Protein AF-A0A536K6L5-F1 (afdb_monomer)

Radius of gyration: 14.49 Å; Cα contacts (8 Å, |Δi|>4): 91; chains: 1; bounding box: 28×49×32 Å

pLDDT: mean 87.95, std 17.23, range [38.03, 98.75]

Secondary structure (DSSP, 8-state):
------S--SSS-TT-HHHHHHHHHHHHHHHTT-TTTHHHHHHHHHHHHHHHHHHHHHHHHHHHHHHHHHHHHHHHTT-HHHHHHHHHHHHHH--

Structure (mmCIF, N/CA/C/O backbone):
data_AF-A0A536K6L5-F1
#
_entry.id   AF-A0A536K6L5-F1
#
loop_
_atom_site.group_PDB
_atom_site.id
_atom_site.type_symbol
_atom_site.label_atom_id
_atom_site.label_alt_id
_atom_site.label_comp_id
_atom_site.label_asym_id
_atom_site.label_entity_id
_atom_site.label_seq_id
_atom_site.pdbx_PDB_ins_code
_atom_site.Cartn_x
_atom_site.Cartn_y
_atom_site.Cartn_z
_atom_site.occupancy
_atom_site.B_iso_or_equiv
_atom_site.auth_seq_id
_atom_site.auth_comp_id
_atom_site.auth_asym_id
_atom_site.auth_atom_id
_atom_site.pdbx_PDB_model_num
ATOM 1 N N . MET A 1 1 ? -12.520 40.525 12.265 1.00 38.03 1 MET A N 1
ATOM 2 C CA . MET A 1 1 ? -12.732 39.382 11.351 1.00 38.03 1 MET A CA 1
ATOM 3 C C . MET A 1 1 ? -11.681 38.338 11.696 1.00 38.03 1 MET A C 1
ATOM 5 O O . MET A 1 1 ? -10.549 38.456 11.251 1.00 38.03 1 MET A O 1
ATOM 9 N N . GLY A 1 2 ? -12.002 37.425 12.614 1.00 39.62 2 GLY A N 1
ATOM 10 C CA . GLY A 1 2 ? -11.111 36.319 12.962 1.00 39.62 2 GLY A CA 1
ATOM 11 C C . GLY A 1 2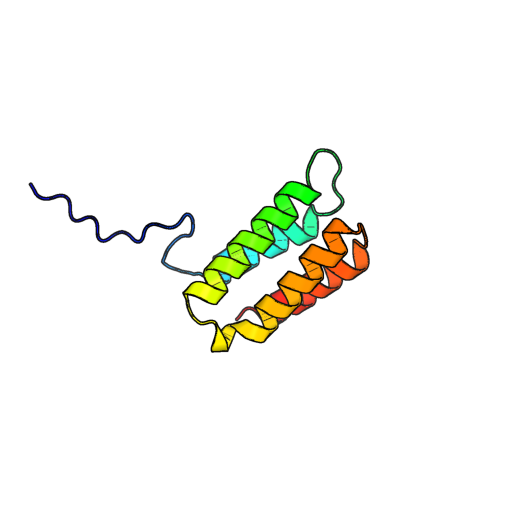 ? -11.322 35.211 11.944 1.00 39.62 2 GLY A C 1
ATOM 12 O O . GLY A 1 2 ? -12.437 34.715 11.822 1.00 39.62 2 GLY A O 1
ATOM 13 N N . VAL A 1 3 ? -10.293 34.890 11.167 1.00 53.09 3 VAL A N 1
ATOM 14 C CA . VAL A 1 3 ? -10.297 33.695 10.323 1.00 53.09 3 VAL A CA 1
ATOM 15 C C . VAL A 1 3 ? -10.244 32.484 11.244 1.00 53.09 3 VAL A C 1
ATOM 17 O O . VAL A 1 3 ? -9.248 32.258 11.929 1.00 53.09 3 VAL A O 1
ATOM 20 N N . ASP A 1 4 ? -11.349 31.751 11.284 1.00 41.50 4 ASP A N 1
ATOM 21 C CA . ASP A 1 4 ? -11.448 30.458 11.943 1.00 41.50 4 ASP A CA 1
ATOM 22 C C . ASP A 1 4 ? -10.615 29.441 11.145 1.00 41.50 4 ASP A C 1
ATOM 24 O O . ASP A 1 4 ? -11.001 28.971 10.075 1.00 41.50 4 ASP A O 1
ATOM 28 N N . VAL A 1 5 ? -9.407 29.174 11.639 1.00 53.56 5 VAL A N 1
ATOM 29 C CA . VAL A 1 5 ? -8.485 28.151 11.132 1.00 53.56 5 VAL A CA 1
ATOM 30 C C . VAL A 1 5 ? -8.717 26.837 11.879 1.00 53.56 5 VAL A C 1
ATOM 32 O O . VAL A 1 5 ? -7.831 26.327 12.556 1.00 53.56 5 VAL A O 1
ATOM 35 N N . THR A 1 6 ? -9.919 26.276 11.763 1.00 47.19 6 THR A N 1
ATOM 36 C CA . THR A 1 6 ? -10.236 24.909 12.229 1.00 47.19 6 THR A CA 1
ATOM 37 C C . THR A 1 6 ? -10.177 23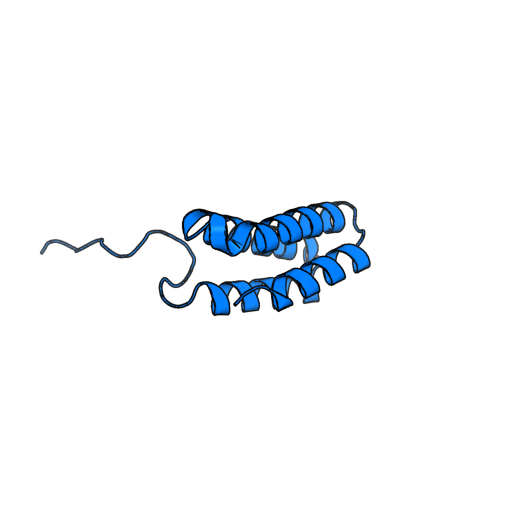.859 11.113 1.00 47.19 6 THR A C 1
ATOM 39 O O . THR A 1 6 ? -10.408 22.674 11.350 1.00 47.19 6 THR A O 1
ATOM 42 N N . GLY A 1 7 ? -9.783 24.249 9.896 1.00 44.41 7 GLY A N 1
ATOM 43 C CA . GLY A 1 7 ? -9.479 23.312 8.816 1.00 44.41 7 GLY A CA 1
ATOM 44 C C . GLY A 1 7 ? -8.195 22.534 9.108 1.00 44.41 7 GLY A C 1
ATOM 45 O O . GLY A 1 7 ? -7.105 23.103 9.080 1.00 44.41 7 GLY A O 1
ATOM 46 N N . VAL A 1 8 ? -8.335 21.239 9.396 1.00 51.16 8 VAL A N 1
ATOM 47 C CA . VAL A 1 8 ? -7.246 20.278 9.633 1.00 51.16 8 VAL A CA 1
ATOM 48 C C . VAL A 1 8 ? -6.104 20.492 8.630 1.00 51.16 8 VAL A C 1
ATOM 50 O O . VAL A 1 8 ? -6.291 20.358 7.422 1.00 51.16 8 VAL A O 1
ATOM 53 N N . LYS A 1 9 ? -4.905 20.817 9.131 1.00 40.06 9 LYS A N 1
ATOM 54 C CA . LYS A 1 9 ? -3.673 20.819 8.334 1.00 40.06 9 LYS A CA 1
ATOM 55 C C . LYS A 1 9 ? -3.320 19.376 7.966 1.00 40.06 9 LYS A C 1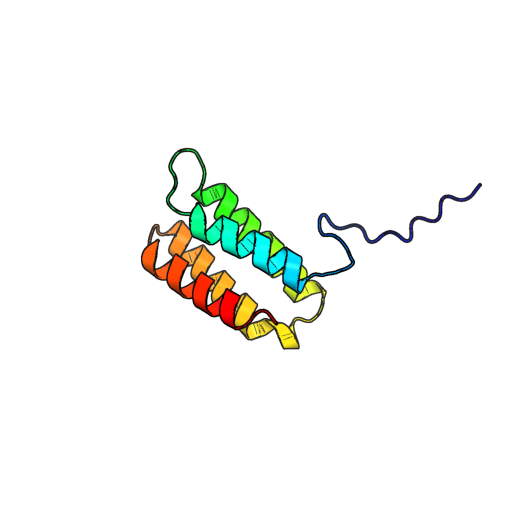
ATOM 57 O O . LYS A 1 9 ? -2.851 18.628 8.813 1.00 40.06 9 LYS A O 1
ATOM 62 N N . GLY A 1 10 ? -3.515 19.016 6.704 1.00 53.03 10 GLY A N 1
ATOM 63 C CA . GLY A 1 10 ? -3.014 17.786 6.089 1.00 53.03 10 GLY A CA 1
ATOM 64 C C . GLY A 1 10 ? -3.399 17.747 4.603 1.00 53.03 10 GLY A C 1
ATOM 65 O O . GLY A 1 10 ? -4.448 18.283 4.253 1.00 53.03 10 GLY A O 1
ATOM 66 N N . PRO A 1 11 ? -2.584 17.165 3.704 1.00 54.94 11 PRO A N 1
ATOM 67 C CA . PRO A 1 11 ? -2.838 17.163 2.256 1.00 54.94 11 PRO A CA 1
ATOM 68 C C . PRO A 1 11 ? -4.017 16.270 1.811 1.00 54.94 11 PRO A C 1
ATOM 70 O O . PRO A 1 11 ? -4.253 16.128 0.613 1.00 54.94 11 PRO A O 1
ATOM 73 N N . TYR A 1 12 ? -4.754 15.664 2.744 1.00 58.78 12 TYR A N 1
ATOM 74 C CA . TYR A 1 12 ? -5.820 14.693 2.483 1.00 58.78 12 TYR A CA 1
ATOM 75 C C . TYR A 1 12 ? -7.204 15.285 2.805 1.00 58.78 12 TYR A C 1
ATOM 77 O O . TYR A 1 12 ? -7.371 15.916 3.854 1.00 58.78 12 TYR A O 1
ATOM 85 N N . PRO A 1 13 ? -8.224 15.080 1.947 1.00 56.00 13 PRO A N 1
ATOM 86 C CA . PRO A 1 13 ? -9.568 15.584 2.199 1.00 56.00 13 PRO A CA 1
ATOM 87 C C . PRO A 1 13 ? -10.137 14.929 3.460 1.00 56.00 13 PRO A C 1
ATOM 89 O O . PRO A 1 13 ? -10.252 13.710 3.548 1.00 56.00 13 PRO A O 1
ATOM 92 N N . ALA A 1 14 ? -10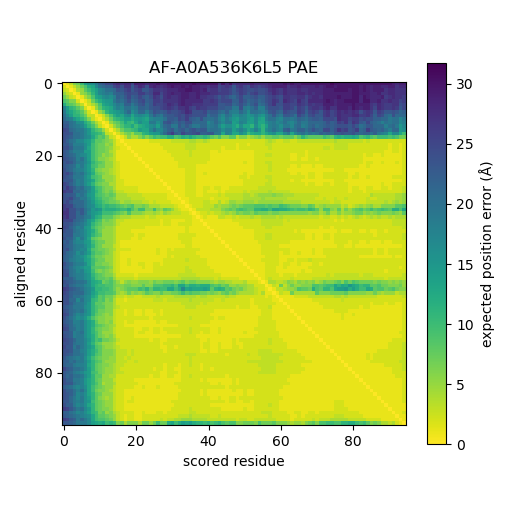.522 15.753 4.436 1.00 55.53 14 ALA A N 1
ATOM 93 C CA . ALA A 1 14 ? -10.943 15.352 5.782 1.00 55.53 14 ALA A CA 1
ATOM 94 C C . ALA A 1 14 ? -12.202 14.457 5.858 1.00 55.53 14 ALA A C 1
ATOM 96 O O . ALA A 1 14 ? -12.677 14.187 6.957 1.00 55.53 14 ALA A O 1
ATOM 97 N N . GLN A 1 15 ? -12.758 14.032 4.721 1.00 61.03 15 GLN A N 1
ATOM 98 C CA . GLN A 1 15 ? -14.132 13.541 4.612 1.00 61.03 15 GLN A CA 1
ATOM 99 C C . GLN A 1 15 ? -14.223 12.062 4.206 1.00 61.03 15 GLN A C 1
ATOM 101 O O . GLN A 1 15 ? -15.240 11.445 4.497 1.00 61.03 15 GLN A O 1
ATOM 106 N N . ASP A 1 16 ? -13.175 11.470 3.612 1.00 85.44 16 ASP A N 1
ATOM 107 C CA . ASP A 1 16 ? -13.164 10.030 3.302 1.00 85.44 16 ASP A CA 1
ATOM 108 C C . ASP A 1 16 ? -11.737 9.458 3.177 1.00 85.44 16 ASP A C 1
ATOM 110 O O . ASP A 1 16 ? -11.168 9.341 2.088 1.00 85.44 16 ASP A O 1
ATOM 114 N N . LEU A 1 17 ? -11.136 9.126 4.327 1.00 89.25 17 LEU A N 1
ATOM 115 C CA . LEU A 1 17 ? -9.794 8.531 4.425 1.00 89.25 17 LEU A CA 1
ATOM 116 C C . LEU A 1 17 ? -9.683 7.221 3.633 1.00 89.25 17 LEU A C 1
ATOM 118 O O . LEU A 1 17 ? -8.662 6.972 2.995 1.00 89.25 17 LEU A O 1
ATOM 122 N N . VAL A 1 18 ? -10.728 6.394 3.686 1.00 92.69 18 VAL A N 1
ATOM 123 C CA . VAL A 1 18 ? -10.753 5.061 3.076 1.00 92.69 18 VAL A CA 1
ATOM 124 C C . VAL A 1 18 ? -10.812 5.189 1.558 1.00 92.69 18 VAL A C 1
ATOM 126 O O . VAL A 1 18 ? -9.964 4.614 0.876 1.00 92.69 18 VAL A O 1
ATOM 129 N N . ALA A 1 19 ? -11.736 5.987 1.015 1.00 93.38 19 ALA A N 1
ATOM 130 C CA . ALA A 1 19 ? -11.842 6.174 -0.432 1.00 93.38 19 ALA A CA 1
ATOM 131 C C . ALA A 1 19 ? -10.607 6.871 -1.022 1.00 93.38 19 ALA A C 1
ATOM 133 O O . ALA A 1 19 ? -10.102 6.466 -2.076 1.00 93.38 19 ALA A O 1
ATOM 134 N N . TRP A 1 20 ? -10.081 7.890 -0.331 1.00 94.00 20 TRP A N 1
ATOM 135 C CA . TRP A 1 20 ? -8.843 8.552 -0.742 1.00 94.00 20 TRP A CA 1
ATOM 136 C C . TRP A 1 20 ? -7.661 7.578 -0.726 1.00 94.00 20 TRP A C 1
ATOM 138 O O . TRP A 1 20 ? -6.961 7.455 -1.732 1.00 94.00 20 TRP A O 1
ATOM 148 N N . GLY A 1 21 ? -7.471 6.847 0.377 1.00 95.62 21 GLY A N 1
ATOM 149 C CA . GLY A 1 21 ? -6.372 5.897 0.525 1.00 95.62 21 GLY A CA 1
ATOM 150 C C . GLY A 1 21 ? -6.429 4.805 -0.536 1.00 95.62 21 GLY A C 1
ATOM 151 O O . GLY A 1 21 ? -5.426 4.511 -1.182 1.00 95.62 21 GLY A O 1
ATOM 152 N N . ARG A 1 22 ? -7.628 4.280 -0.806 1.00 96.75 22 ARG A N 1
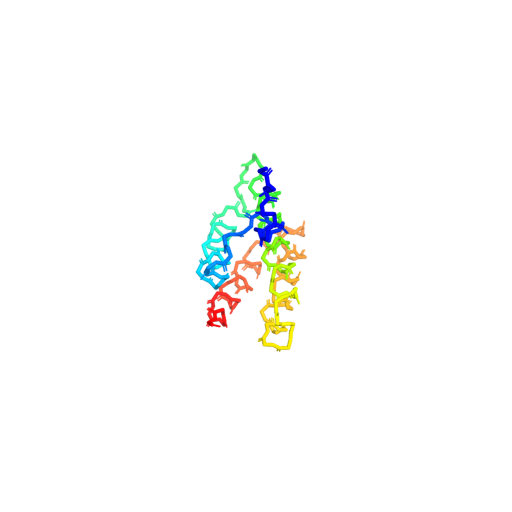ATOM 153 C CA . ARG A 1 22 ? -7.855 3.295 -1.864 1.00 96.75 22 ARG A CA 1
ATOM 154 C C . ARG A 1 22 ? -7.417 3.820 -3.231 1.00 96.75 22 ARG A C 1
ATOM 156 O O . ARG A 1 22 ? -6.644 3.157 -3.916 1.00 96.75 22 ARG A O 1
ATOM 163 N N . SER A 1 23 ? -7.834 5.036 -3.576 1.00 96.31 23 SER A N 1
ATOM 164 C CA . SER A 1 23 ? -7.481 5.670 -4.851 1.00 96.31 23 SER A CA 1
ATOM 165 C C . SER A 1 23 ? -5.964 5.845 -5.006 1.00 96.31 23 SER A C 1
ATOM 167 O O . SER A 1 23 ? -5.408 5.564 -6.066 1.00 96.31 23 SER A O 1
ATOM 169 N N . GLN A 1 24 ? -5.268 6.268 -3.943 1.00 97.25 24 GLN A N 1
ATOM 170 C CA . GLN A 1 24 ? -3.806 6.413 -3.964 1.00 97.25 24 GLN A CA 1
ATOM 171 C C . GLN A 1 24 ? -3.094 5.068 -4.146 1.00 97.25 24 GLN A C 1
ATOM 173 O O . GLN A 1 24 ? -2.154 4.966 -4.936 1.00 97.25 24 GLN A O 1
ATOM 178 N N . LEU A 1 25 ? -3.551 4.023 -3.453 1.00 98.06 25 LEU A N 1
ATOM 179 C CA . LEU A 1 25 ? -2.957 2.689 -3.538 1.00 98.06 25 LEU A CA 1
ATOM 180 C C . LEU A 1 25 ? -3.213 2.013 -4.893 1.00 98.06 25 LEU A C 1
ATOM 182 O O . LEU A 1 25 ? -2.325 1.333 -5.405 1.00 98.06 25 LEU A O 1
ATOM 186 N N . GLU A 1 26 ? -4.377 2.232 -5.510 1.00 98.12 26 GLU A N 1
ATOM 187 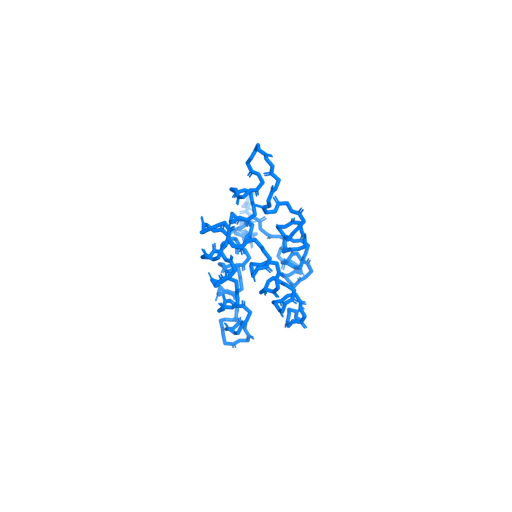C CA . GLU A 1 26 ? -4.674 1.759 -6.870 1.00 98.12 26 GLU A CA 1
ATOM 188 C C . GLU A 1 26 ? -3.739 2.407 -7.906 1.00 98.12 26 GLU A C 1
ATOM 190 O O . GLU A 1 26 ? -3.181 1.711 -8.762 1.00 98.12 26 GLU A O 1
ATOM 195 N N . ILE A 1 27 ? -3.483 3.715 -7.780 1.00 96.88 27 ILE A N 1
ATOM 196 C CA . ILE A 1 27 ? -2.502 4.420 -8.615 1.00 96.88 27 ILE A CA 1
ATOM 197 C C . ILE A 1 27 ? -1.102 3.853 -8.375 1.00 96.88 27 ILE A C 1
ATOM 199 O O . ILE A 1 27 ? -0.457 3.434 -9.337 1.00 96.88 27 ILE A O 1
ATOM 203 N N . ALA A 1 28 ? -0.652 3.773 -7.118 1.00 97.69 28 ALA A N 1
ATOM 204 C CA . ALA A 1 28 ? 0.670 3.255 -6.763 1.00 97.69 28 ALA A CA 1
ATOM 205 C C . ALA A 1 28 ? 0.903 1.847 -7.334 1.00 97.69 28 ALA A C 1
ATOM 207 O O . ALA A 1 28 ? 1.924 1.590 -7.972 1.00 97.69 28 ALA A O 1
ATOM 208 N N . ARG A 1 29 ? -0.089 0.960 -7.198 1.00 97.81 29 ARG A N 1
ATOM 209 C CA . ARG A 1 29 ? -0.082 -0.389 -7.774 1.00 97.81 29 ARG A CA 1
ATOM 210 C C . ARG A 1 29 ? 0.085 -0.382 -9.292 1.00 97.81 29 ARG A C 1
ATOM 212 O O . ARG A 1 29 ? 0.744 -1.271 -9.833 1.00 97.81 29 ARG A O 1
ATOM 219 N N . SER A 1 30 ? -0.541 0.569 -9.984 1.00 97.56 30 SER A N 1
ATOM 220 C CA . SER A 1 30 ? -0.503 0.655 -11.447 1.00 97.56 30 SER A CA 1
ATOM 221 C C . SER A 1 30 ? 0.822 1.191 -11.996 1.00 97.56 30 SER A C 1
ATOM 223 O O . SER A 1 30 ? 1.170 0.846 -13.121 1.00 97.56 30 SER A O 1
ATOM 225 N N . ILE A 1 31 ? 1.560 1.991 -11.213 1.00 96.81 31 ILE A N 1
ATOM 226 C CA . ILE A 1 31 ? 2.740 2.723 -11.699 1.00 96.81 31 ILE A CA 1
ATOM 227 C C . ILE A 1 31 ? 4.080 2.269 -11.112 1.00 96.81 31 ILE A C 1
ATOM 229 O O . ILE A 1 31 ? 5.102 2.831 -11.501 1.00 96.81 31 ILE A O 1
ATOM 233 N N . LEU A 1 32 ? 4.121 1.316 -10.171 1.00 95.06 32 LEU A N 1
ATOM 234 C CA . LEU A 1 32 ? 5.351 1.078 -9.400 1.00 95.06 32 LEU A CA 1
ATOM 235 C C . LEU A 1 32 ? 6.565 0.630 -10.235 1.00 95.06 32 LEU A C 1
ATOM 237 O O . LEU A 1 32 ? 7.699 0.855 -9.819 1.00 95.06 32 LEU A O 1
ATOM 241 N N . ASP A 1 33 ? 6.338 -0.002 -11.385 1.00 94.94 33 ASP A N 1
ATOM 242 C CA . ASP A 1 33 ? 7.369 -0.456 -12.324 1.00 94.94 33 ASP A CA 1
ATOM 243 C C . ASP A 1 33 ? 7.466 0.425 -13.579 1.00 94.94 33 ASP A C 1
ATOM 245 O O . ASP A 1 33 ? 8.252 0.134 -14.486 1.00 94.94 33 ASP A O 1
ATOM 249 N N . ASN A 1 34 ? 6.720 1.536 -13.624 1.00 94.62 34 ASN A N 1
ATOM 250 C CA . ASN A 1 34 ? 6.802 2.472 -14.733 1.00 94.62 34 ASN A CA 1
ATOM 251 C C . ASN A 1 34 ? 8.173 3.175 -14.736 1.00 94.62 34 ASN A C 1
ATOM 253 O O . ASN A 1 34 ? 8.615 3.700 -13.702 1.00 94.62 34 ASN A O 1
ATOM 257 N N . PRO A 1 35 ? 8.842 3.262 -15.901 1.00 87.12 35 PRO A N 1
ATOM 258 C CA . PRO A 1 35 ? 10.059 4.052 -16.039 1.00 87.12 35 PRO A CA 1
ATOM 259 C C . PRO A 1 35 ? 9.773 5.545 -15.802 1.00 87.12 35 PRO A C 1
ATOM 261 O O . PRO A 1 35 ? 8.636 6.003 -15.887 1.00 87.12 35 PRO A O 1
ATOM 264 N N . GLY A 1 36 ? 10.815 6.331 -15.517 1.00 84.44 36 GLY A N 1
ATOM 265 C CA . GLY A 1 36 ? 10.680 7.792 -15.400 1.00 84.44 36 GLY A CA 1
ATOM 266 C C . GLY A 1 36 ? 10.101 8.296 -14.072 1.00 84.44 36 GLY A C 1
ATOM 267 O O . GLY A 1 36 ? 9.596 9.411 -14.019 1.00 84.44 36 GLY A O 1
ATOM 268 N N . GLY A 1 37 ? 10.196 7.504 -12.998 1.00 90.12 37 GLY A N 1
ATOM 269 C CA . GLY A 1 37 ? 9.859 7.941 -11.635 1.00 90.12 37 GLY A CA 1
ATOM 270 C C . GLY A 1 37 ? 8.622 7.285 -11.024 1.00 90.12 37 GLY A C 1
ATOM 271 O O . GLY A 1 37 ? 8.291 7.608 -9.888 1.00 90.12 37 GLY A O 1
ATOM 272 N N . 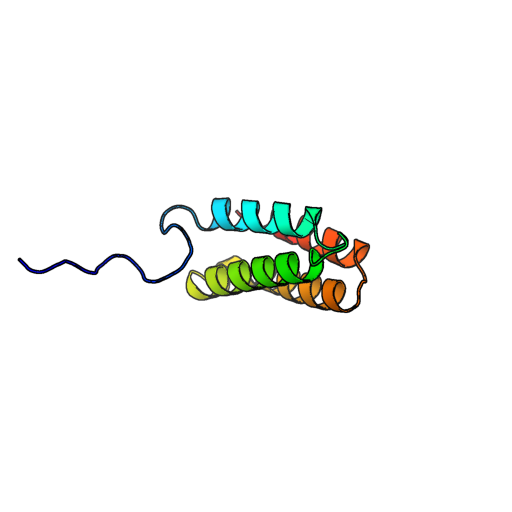GLY A 1 38 ? 7.977 6.339 -11.718 1.00 94.19 38 GLY A N 1
ATOM 273 C CA . GLY A 1 38 ? 6.803 5.619 -11.208 1.00 94.19 38 GLY A CA 1
ATOM 274 C C . GLY A 1 38 ? 7.012 5.022 -9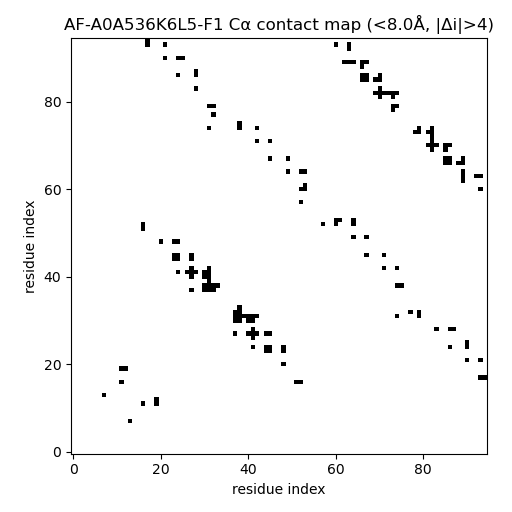.814 1.00 94.19 38 GLY A C 1
ATOM 275 O O . GLY A 1 38 ? 6.176 5.218 -8.936 1.00 94.19 38 GLY A O 1
ATOM 276 N N . LEU A 1 39 ? 8.181 4.419 -9.568 1.00 95.62 39 LEU A N 1
ATOM 277 C CA . LEU A 1 39 ? 8.552 3.903 -8.247 1.00 95.62 39 LEU A CA 1
ATOM 278 C C . LEU A 1 39 ? 8.564 4.989 -7.157 1.00 95.62 39 LEU A C 1
ATOM 280 O O . LEU A 1 39 ? 8.031 4.757 -6.079 1.00 95.62 39 LEU A O 1
ATOM 284 N N . LEU A 1 40 ? 9.138 6.167 -7.428 1.00 95.94 40 LEU A N 1
ATOM 285 C CA . LEU A 1 40 ? 9.200 7.262 -6.450 1.00 95.94 40 LEU A CA 1
ATOM 286 C C . LEU A 1 40 ? 7.797 7.771 -6.096 1.00 95.94 40 LEU A C 1
ATOM 288 O O . LEU A 1 40 ? 7.498 7.993 -4.927 1.00 95.94 40 LEU A O 1
ATOM 292 N N . PHE A 1 41 ? 6.932 7.934 -7.098 1.00 96.12 41 PHE A N 1
ATOM 293 C CA . PHE A 1 41 ? 5.552 8.354 -6.863 1.00 96.12 41 PHE A CA 1
ATOM 294 C C . PHE A 1 41 ? 4.749 7.283 -6.119 1.00 96.12 41 PHE A C 1
ATOM 296 O O . PHE A 1 41 ? 3.997 7.611 -5.204 1.00 96.12 41 PHE A O 1
ATOM 303 N N . ALA A 1 42 ? 4.936 6.006 -6.466 1.00 97.50 42 ALA A N 1
ATOM 304 C CA . ALA A 1 42 ? 4.278 4.898 -5.787 1.00 97.50 42 ALA A CA 1
ATOM 305 C C . ALA A 1 42 ? 4.674 4.821 -4.304 1.00 97.50 42 ALA A C 1
ATOM 307 O O . ALA A 1 42 ? 3.793 4.726 -3.453 1.00 97.50 42 ALA A O 1
ATOM 308 N N . THR A 1 43 ? 5.967 4.911 -3.970 1.00 96.44 43 THR A N 1
ATOM 309 C CA . THR A 1 43 ? 6.415 4.872 -2.567 1.00 96.44 43 THR A CA 1
ATOM 310 C C . THR A 1 43 ? 5.952 6.097 -1.782 1.00 96.44 43 THR A C 1
ATOM 312 O O . THR A 1 43 ? 5.495 5.950 -0.653 1.00 96.44 43 THR A O 1
ATOM 315 N N . GLN A 1 44 ? 5.958 7.293 -2.383 1.00 96.62 44 GLN A N 1
ATOM 316 C CA . GLN A 1 44 ? 5.400 8.495 -1.749 1.00 96.62 44 GLN A CA 1
ATOM 317 C C . GLN A 1 44 ? 3.905 8.352 -1.442 1.00 96.62 44 GLN A C 1
ATOM 319 O O . GLN A 1 44 ? 3.482 8.677 -0.333 1.00 96.62 44 GLN A O 1
ATOM 324 N N . ALA A 1 45 ? 3.114 7.842 -2.390 1.00 96.88 45 ALA A N 1
ATOM 325 C CA . ALA A 1 45 ? 1.688 7.599 -2.185 1.00 96.88 45 ALA A CA 1
ATOM 326 C C . ALA A 1 45 ? 1.447 6.569 -1.067 1.00 96.88 45 ALA A C 1
ATOM 328 O O . ALA A 1 45 ? 0.636 6.808 -0.174 1.00 96.88 45 ALA A O 1
ATOM 329 N N . ILE A 1 46 ? 2.200 5.462 -1.063 1.00 98.00 46 ILE A N 1
ATOM 330 C CA . ILE A 1 46 ? 2.145 4.448 0.002 1.00 98.00 46 ILE A CA 1
ATOM 331 C C . ILE A 1 46 ? 2.469 5.076 1.366 1.00 98.00 46 ILE A C 1
ATOM 333 O O . ILE A 1 46 ? 1.708 4.899 2.317 1.00 98.00 46 ILE A O 1
ATOM 337 N N . GLY A 1 47 ? 3.548 5.858 1.459 1.00 96.69 47 GLY A N 1
ATOM 338 C CA . GLY A 1 47 ? 3.956 6.546 2.685 1.00 96.69 47 GLY A CA 1
ATOM 339 C C . GLY A 1 47 ? 2.908 7.533 3.209 1.00 96.69 47 GLY A C 1
ATOM 340 O O . GLY A 1 47 ? 2.628 7.553 4.407 1.00 96.69 47 GLY A O 1
ATOM 341 N N . GLN A 1 48 ? 2.275 8.308 2.323 1.00 96.12 48 GLN A N 1
ATOM 342 C CA . GLN A 1 48 ? 1.198 9.234 2.692 1.00 96.12 48 GLN A CA 1
ATOM 343 C C . GLN A 1 48 ? -0.025 8.501 3.245 1.00 96.12 48 GLN A C 1
ATOM 345 O O . GLN A 1 48 ? -0.583 8.922 4.258 1.00 96.12 48 GLN A O 1
ATOM 350 N N . VAL A 1 49 ? -0.434 7.402 2.604 1.00 96.31 49 VAL A N 1
ATOM 351 C CA . VAL A 1 49 ? -1.565 6.596 3.079 1.00 96.31 49 VAL A CA 1
ATOM 352 C C . VAL A 1 49 ? -1.249 5.980 4.438 1.00 96.31 49 VAL A C 1
ATOM 354 O O . VAL A 1 49 ? -2.071 6.086 5.342 1.00 96.31 49 VAL A O 1
ATOM 357 N N . LYS A 1 50 ? -0.051 5.411 4.627 1.00 95.88 50 LYS A N 1
ATOM 358 C CA . LYS A 1 50 ? 0.386 4.864 5.923 1.00 95.88 50 LYS A CA 1
ATOM 359 C C . LYS A 1 50 ? 0.281 5.898 7.040 1.00 95.88 50 LYS A C 1
ATOM 361 O O . LYS A 1 50 ? -0.394 5.637 8.032 1.00 95.88 50 LYS A O 1
ATOM 366 N N . ALA A 1 51 ? 0.884 7.071 6.844 1.00 94.19 51 ALA A N 1
ATOM 367 C CA . ALA A 1 51 ? 0.862 8.143 7.835 1.00 94.19 51 ALA A CA 1
ATOM 368 C C . ALA A 1 51 ? -0.578 8.539 8.197 1.00 94.19 51 ALA A C 1
ATOM 370 O O . ALA A 1 51 ? -0.932 8.586 9.372 1.00 94.19 51 ALA A O 1
ATOM 371 N N . ALA A 1 52 ? -1.442 8.722 7.196 1.00 93.19 52 ALA A N 1
ATOM 372 C CA . ALA A 1 52 ? -2.831 9.103 7.423 1.00 93.19 52 ALA A CA 1
ATOM 373 C C . ALA A 1 52 ? -3.656 8.016 8.144 1.00 93.19 52 ALA A C 1
ATOM 375 O O . ALA A 1 52 ? -4.522 8.346 8.955 1.00 93.19 52 ALA A O 1
ATOM 376 N N . LEU A 1 53 ? -3.405 6.728 7.871 1.00 93.31 53 LEU A N 1
ATOM 377 C CA . LEU A 1 53 ? -4.058 5.615 8.572 1.00 93.31 53 LEU A CA 1
ATOM 378 C C . LEU A 1 53 ? -3.608 5.535 10.039 1.00 93.31 53 LEU A C 1
ATOM 380 O O . LEU A 1 53 ? -4.451 5.406 10.927 1.00 93.31 53 LEU A O 1
ATOM 384 N N . GLN A 1 54 ? -2.302 5.670 10.292 1.00 92.31 54 GLN A N 1
ATOM 385 C CA . GLN A 1 54 ? -1.725 5.655 11.640 1.00 92.31 54 GLN A CA 1
ATOM 386 C C . GLN A 1 54 ? -2.206 6.840 12.489 1.00 92.31 54 GLN A C 1
ATOM 388 O O . GLN A 1 54 ? -2.556 6.658 13.650 1.00 92.31 54 GLN A O 1
ATOM 393 N N . GLU A 1 55 ? -2.291 8.041 11.910 1.00 90.44 55 GLU A N 1
ATOM 394 C CA . GLU A 1 55 ? -2.772 9.247 12.602 1.00 90.44 55 GLU A CA 1
ATOM 395 C C . GLU A 1 55 ? -4.241 9.153 13.039 1.00 90.44 55 GLU A C 1
ATOM 397 O O . GLU A 1 55 ? -4.646 9.807 14.002 1.00 90.44 55 GLU A O 1
ATOM 402 N N . ARG A 1 56 ? -5.064 8.394 12.308 1.00 84.69 56 ARG A N 1
ATOM 403 C CA . ARG A 1 56 ? -6.520 8.373 12.501 1.00 84.69 56 ARG A CA 1
ATOM 404 C C . ARG A 1 56 ? -6.991 7.240 13.397 1.00 84.69 56 ARG A C 1
ATOM 406 O O . ARG A 1 56 ? -7.837 7.493 14.250 1.00 84.69 56 ARG A O 1
ATOM 413 N N . ASP A 1 57 ? -6.491 6.026 13.183 1.00 79.00 57 ASP A N 1
ATOM 414 C CA . ASP A 1 57 ? -6.850 4.847 13.978 1.00 79.00 57 ASP A CA 1
ATOM 415 C C . ASP A 1 57 ? -5.845 3.709 13.728 1.00 79.00 57 ASP A C 1
ATOM 417 O O . ASP A 1 57 ? -6.077 2.792 12.935 1.00 79.00 57 ASP A O 1
ATOM 421 N N . GLU A 1 58 ? -4.692 3.787 14.396 1.00 77.69 58 GLU A N 1
ATOM 422 C CA . GLU A 1 58 ? -3.616 2.801 14.260 1.00 77.69 58 GLU A CA 1
ATOM 423 C C . GLU A 1 58 ? -4.091 1.370 14.560 1.00 77.69 58 GLU A C 1
ATOM 425 O O . GLU A 1 58 ? -3.711 0.436 13.858 1.00 77.69 58 GLU A O 1
ATOM 430 N N . GLY A 1 59 ? -4.970 1.192 15.551 1.00 88.19 59 GLY A N 1
ATOM 431 C CA . GLY A 1 59 ? -5.480 -0.124 15.937 1.00 88.19 59 GLY A CA 1
ATOM 432 C C . GLY A 1 59 ? -6.338 -0.763 14.847 1.00 88.19 59 GLY A C 1
ATOM 433 O O . GLY A 1 59 ? -6.155 -1.938 14.525 1.00 88.19 59 GLY A O 1
ATOM 434 N N . ARG A 1 60 ? -7.242 0.013 14.236 1.00 92.19 60 ARG A N 1
ATOM 435 C CA . ARG A 1 60 ? -8.083 -0.460 13.127 1.00 92.19 60 ARG A CA 1
ATOM 436 C C . ARG A 1 60 ? -7.264 -0.819 11.890 1.00 92.19 60 ARG A C 1
ATOM 438 O O . ARG A 1 60 ? -7.583 -1.797 11.215 1.00 92.19 60 ARG A O 1
ATOM 445 N N . PHE A 1 61 ? -6.242 -0.026 11.571 1.00 95.62 61 PHE A N 1
ATOM 446 C CA . PHE A 1 61 ? -5.513 -0.140 10.306 1.00 95.62 61 PHE A CA 1
ATOM 447 C C . PHE A 1 61 ? -4.149 -0.829 10.413 1.00 95.62 61 PHE A C 1
ATOM 449 O O . PHE A 1 61 ? -3.454 -0.916 9.401 1.00 95.62 61 PHE A O 1
ATOM 456 N N . ALA A 1 62 ? -3.776 -1.363 11.579 1.00 95.62 62 ALA A N 1
ATOM 457 C CA . ALA A 1 62 ? -2.471 -1.982 11.822 1.00 95.62 62 ALA A CA 1
ATOM 458 C C . ALA A 1 62 ? -2.070 -3.000 10.741 1.00 95.62 62 ALA A C 1
ATOM 460 O O . ALA A 1 62 ? -0.972 -2.928 10.193 1.00 95.62 62 ALA A O 1
ATOM 461 N N . GLU A 1 63 ? -2.980 -3.906 10.368 1.00 96.81 63 GLU A N 1
ATOM 462 C CA . GLU A 1 63 ? -2.691 -4.915 9.342 1.00 96.81 63 GLU A CA 1
ATOM 463 C C . GLU A 1 63 ? -2.516 -4.294 7.944 1.00 96.81 63 GLU A C 1
ATOM 465 O O . GLU A 1 63 ? -1.680 -4.738 7.157 1.00 96.81 63 GLU A O 1
ATOM 470 N N . VAL A 1 64 ? -3.293 -3.255 7.616 1.00 97.69 64 VAL A N 1
ATOM 471 C CA . VAL A 1 64 ? -3.154 -2.533 6.342 1.00 97.69 64 VAL A CA 1
ATOM 472 C C . VAL A 1 64 ? -1.793 -1.844 6.299 1.00 97.69 64 VAL A C 1
ATOM 474 O O . VAL A 1 64 ? -1.063 -2.009 5.325 1.00 97.69 64 VAL A O 1
ATOM 477 N N . VAL A 1 65 ? -1.415 -1.141 7.367 1.00 97.69 65 VAL A N 1
ATOM 478 C CA . VAL A 1 65 ? -0.121 -0.454 7.487 1.00 97.69 65 VAL A CA 1
ATOM 479 C C . VAL A 1 65 ? 1.044 -1.440 7.363 1.00 97.69 65 VAL A C 1
ATOM 481 O O . VAL A 1 65 ? 1.947 -1.197 6.567 1.00 97.69 65 VAL A O 1
ATOM 484 N N . GLU A 1 66 ? 0.988 -2.593 8.036 1.00 97.94 66 GLU A N 1
ATOM 485 C CA . GLU A 1 66 ? 2.024 -3.634 7.946 1.00 97.94 66 GLU A CA 1
ATOM 486 C C . GLU A 1 66 ? 2.211 -4.146 6.506 1.00 97.94 66 GLU A C 1
ATOM 488 O O . GLU A 1 66 ? 3.333 -4.370 6.038 1.00 97.94 66 GLU A O 1
ATOM 493 N N . LYS A 1 67 ? 1.112 -4.330 5.766 1.00 98.50 67 LYS A N 1
ATOM 494 C CA . LYS A 1 67 ? 1.179 -4.731 4.353 1.00 98.50 67 LYS A CA 1
ATOM 495 C C . LYS A 1 67 ? 1.784 -3.640 3.482 1.00 98.50 67 LYS A C 1
ATOM 497 O O . LYS A 1 67 ? 2.575 -3.956 2.595 1.00 98.50 67 LYS A O 1
ATOM 502 N N . LEU A 1 68 ? 1.442 -2.381 3.745 1.00 98.38 68 LEU A N 1
ATOM 503 C CA . LEU A 1 68 ? 1.994 -1.232 3.035 1.00 98.38 68 LEU A CA 1
ATOM 504 C C . LEU A 1 68 ? 3.497 -1.055 3.299 1.00 98.38 68 LEU A C 1
ATOM 506 O O . LEU A 1 68 ? 4.236 -0.819 2.346 1.00 98.38 68 LEU A O 1
ATOM 510 N N . ASP A 1 69 ? 3.968 -1.263 4.533 1.00 98.19 69 ASP A N 1
ATOM 511 C CA . ASP A 1 69 ? 5.402 -1.299 4.868 1.00 98.19 69 ASP A CA 1
ATOM 512 C C . ASP A 1 69 ? 6.151 -2.342 4.033 1.00 98.19 69 ASP A C 1
ATOM 514 O O . ASP A 1 69 ? 7.180 -2.063 3.413 1.00 98.19 69 ASP A O 1
ATOM 518 N N . ARG A 1 70 ? 5.609 -3.563 3.968 1.00 98.50 70 ARG A N 1
ATOM 519 C CA . ARG A 1 70 ? 6.209 -4.642 3.175 1.00 98.50 70 ARG A CA 1
ATOM 520 C C . ARG A 1 70 ? 6.152 -4.346 1.678 1.00 98.50 70 ARG A C 1
ATOM 522 O O . ARG A 1 70 ? 7.097 -4.680 0.968 1.00 98.50 70 ARG A O 1
ATOM 529 N N . ALA A 1 71 ? 5.062 -3.758 1.186 1.00 98.44 71 ALA A N 1
ATOM 530 C CA . ALA A 1 71 ? 4.919 -3.406 -0.224 1.00 98.44 71 ALA A CA 1
ATOM 531 C C . ALA A 1 71 ? 5.966 -2.368 -0.645 1.00 98.44 71 ALA A C 1
ATOM 533 O O . ALA A 1 71 ? 6.589 -2.517 -1.695 1.00 98.44 71 ALA A O 1
ATOM 534 N N . GLU A 1 72 ? 6.193 -1.358 0.196 1.00 97.81 72 GLU A N 1
ATOM 535 C CA . GLU A 1 72 ? 7.207 -0.326 -0.005 1.00 97.81 72 GLU A CA 1
ATOM 536 C C . GLU A 1 72 ? 8.621 -0.927 -0.054 1.00 97.81 72 GLU A C 1
ATOM 538 O O . GLU A 1 72 ? 9.352 -0.702 -1.020 1.00 97.81 72 GLU A O 1
ATOM 543 N N . ASP A 1 73 ? 8.979 -1.770 0.919 1.00 98.38 73 ASP A N 1
ATOM 544 C CA . ASP A 1 73 ? 10.281 -2.448 0.976 1.00 98.38 73 ASP A CA 1
ATOM 545 C C . ASP A 1 73 ? 10.538 -3.332 -0.261 1.00 98.38 73 ASP A C 1
ATOM 547 O O . ASP A 1 73 ? 11.599 -3.264 -0.889 1.00 98.38 73 ASP A O 1
ATOM 551 N N . ARG A 1 74 ? 9.534 -4.114 -0.681 1.00 98.19 74 ARG A N 1
ATOM 552 C CA . ARG A 1 74 ? 9.602 -4.931 -1.906 1.00 98.19 74 ARG A CA 1
ATOM 553 C C . ARG A 1 74 ? 9.719 -4.064 -3.160 1.00 98.19 74 ARG A C 1
ATOM 555 O O . ARG A 1 74 ? 10.513 -4.381 -4.044 1.00 98.19 74 ARG A O 1
ATOM 562 N N . GLY A 1 75 ? 8.992 -2.948 -3.221 1.00 96.75 75 GLY A N 1
ATOM 563 C CA . GLY A 1 75 ? 9.069 -1.980 -4.315 1.00 96.75 75 GLY A CA 1
ATOM 564 C C . GLY A 1 75 ? 10.465 -1.371 -4.460 1.00 96.75 75 GLY A C 1
ATOM 565 O O . GLY A 1 75 ? 11.015 -1.350 -5.561 1.00 96.75 75 GLY A O 1
ATOM 566 N N . ILE A 1 76 ? 11.087 -0.956 -3.351 1.00 95.50 76 ILE A N 1
ATOM 567 C CA . ILE A 1 76 ? 12.456 -0.409 -3.327 1.00 95.50 76 ILE A CA 1
ATOM 568 C C . ILE A 1 76 ? 13.474 -1.446 -3.823 1.00 95.50 76 ILE A C 1
ATOM 570 O O . ILE A 1 76 ? 14.381 -1.109 -4.589 1.00 95.50 76 ILE A O 1
ATOM 574 N N . ARG A 1 77 ? 13.296 -2.723 -3.456 1.00 97.19 77 ARG A N 1
ATOM 575 C CA . ARG A 1 77 ? 14.118 -3.846 -3.946 1.00 97.19 77 ARG A CA 1
ATOM 576 C C . ARG A 1 77 ? 13.797 -4.285 -5.376 1.00 97.19 77 ARG A C 1
ATOM 578 O O . ARG A 1 77 ? 14.441 -5.198 -5.883 1.00 97.19 77 ARG A O 1
ATOM 585 N N . ARG A 1 78 ? 12.852 -3.615 -6.044 1.00 96.25 78 ARG A N 1
ATOM 586 C CA . ARG A 1 78 ? 12.373 -3.924 -7.402 1.00 96.25 78 ARG A CA 1
ATOM 587 C C . ARG A 1 78 ? 11.729 -5.304 -7.535 1.00 96.25 78 ARG A C 1
ATOM 589 O O . ARG A 1 78 ? 11.676 -5.878 -8.618 1.00 96.25 78 ARG A O 1
ATOM 596 N N . GLU A 1 79 ? 11.189 -5.823 -6.440 1.00 98.12 79 GLU A N 1
ATOM 597 C CA . GLU A 1 79 ? 10.411 -7.058 -6.405 1.00 98.12 79 GLU A CA 1
ATOM 598 C C . GLU A 1 79 ? 8.935 -6.741 -6.700 1.00 98.12 79 GLU A C 1
ATOM 600 O O . GLU A 1 79 ? 8.053 -6.876 -5.848 1.00 98.12 79 GLU A O 1
ATOM 605 N N . PHE A 1 80 ? 8.670 -6.235 -7.908 1.00 97.38 80 PHE A N 1
ATOM 606 C CA . PHE A 1 80 ? 7.414 -5.550 -8.225 1.00 97.38 80 PHE A CA 1
ATOM 607 C C . PHE A 1 80 ? 6.170 -6.440 -8.139 1.00 97.38 80 PHE A C 1
ATOM 609 O O . PHE A 1 80 ? 5.143 -5.987 -7.640 1.00 97.38 80 PHE A O 1
ATOM 616 N N . ASP A 1 81 ? 6.257 -7.709 -8.535 1.00 98.19 81 ASP A N 1
ATOM 617 C CA . ASP A 1 81 ? 5.129 -8.644 -8.420 1.00 98.19 81 ASP A CA 1
ATOM 618 C C . ASP A 1 81 ? 4.741 -8.892 -6.955 1.00 98.19 81 ASP A C 1
ATOM 620 O O . ASP A 1 81 ? 3.559 -8.900 -6.602 1.00 98.19 81 ASP A O 1
ATOM 624 N N . ALA A 1 82 ? 5.739 -9.028 -6.074 1.00 98.31 82 ALA A N 1
ATOM 625 C CA . ALA A 1 82 ? 5.514 -9.193 -4.641 1.00 98.31 82 ALA A CA 1
ATOM 626 C C . ALA A 1 82 ? 4.903 -7.926 -4.025 1.00 98.31 82 ALA A C 1
ATOM 628 O O . ALA A 1 82 ? 3.966 -8.014 -3.230 1.00 98.31 82 ALA A O 1
ATOM 629 N N . ALA A 1 83 ? 5.392 -6.751 -4.426 1.00 98.38 83 ALA A N 1
ATOM 630 C CA . ALA A 1 83 ? 4.842 -5.473 -3.994 1.00 98.38 83 ALA A CA 1
ATOM 631 C C . ALA A 1 83 ? 3.385 -5.280 -4.459 1.00 98.38 83 ALA A C 1
ATOM 633 O O . ALA A 1 83 ? 2.539 -4.922 -3.641 1.00 98.38 83 ALA A O 1
ATOM 634 N N . ARG A 1 84 ? 3.049 -5.589 -5.723 1.00 98.38 84 ARG A N 1
ATOM 635 C CA . ARG A 1 84 ? 1.661 -5.521 -6.229 1.00 98.38 84 ARG A CA 1
ATOM 636 C C . ARG A 1 84 ? 0.728 -6.438 -5.446 1.00 98.38 84 ARG A C 1
ATOM 638 O O . ARG A 1 84 ? -0.358 -6.005 -5.076 1.00 98.38 84 ARG A O 1
ATOM 645 N N . LYS A 1 85 ? 1.161 -7.665 -5.141 1.00 98.50 85 LYS A N 1
ATOM 646 C CA . LYS A 1 85 ? 0.366 -8.601 -4.336 1.00 98.50 85 LYS A CA 1
ATOM 647 C C . LYS A 1 85 ? 0.061 -8.041 -2.943 1.00 98.50 85 LYS A C 1
ATOM 649 O O . LYS A 1 85 ? -1.073 -8.125 -2.486 1.00 98.50 85 LYS A O 1
ATOM 654 N N . LEU A 1 86 ? 1.049 -7.440 -2.282 1.00 98.75 86 LEU A N 1
ATOM 655 C CA . LEU A 1 86 ? 0.854 -6.816 -0.970 1.00 98.75 86 LEU A CA 1
ATOM 656 C C . LEU A 1 86 ? -0.084 -5.601 -1.039 1.00 98.75 86 LEU A C 1
ATOM 658 O O . LEU A 1 86 ? -0.906 -5.424 -0.141 1.00 98.75 86 LEU A O 1
ATOM 662 N N . LEU A 1 87 ? -0.010 -4.805 -2.112 1.00 98.38 87 LEU A N 1
ATOM 663 C CA . LEU A 1 87 ? -0.952 -3.708 -2.361 1.00 98.38 87 LEU A CA 1
ATOM 664 C C . LEU A 1 87 ? -2.379 -4.221 -2.590 1.00 98.38 87 LEU A C 1
ATOM 666 O O . LEU A 1 87 ? -3.314 -3.648 -2.039 1.00 98.38 87 LEU A O 1
ATOM 670 N N . ASP A 1 88 ? -2.555 -5.315 -3.333 1.00 98.50 88 ASP A N 1
ATOM 671 C CA . ASP A 1 88 ? -3.860 -5.960 -3.530 1.00 98.50 88 ASP A CA 1
ATOM 672 C C . ASP A 1 88 ? -4.450 -6.465 -2.204 1.00 98.50 88 ASP A C 1
ATOM 674 O O . ASP A 1 88 ? -5.625 -6.239 -1.902 1.00 98.50 88 ASP A O 1
ATOM 678 N N . GLU A 1 89 ? -3.626 -7.088 -1.359 1.00 98.50 89 GLU A N 1
ATOM 679 C CA . GLU A 1 89 ? -4.042 -7.512 -0.022 1.00 98.50 89 GLU A CA 1
ATOM 680 C C . GLU A 1 89 ? -4.425 -6.316 0.867 1.00 98.50 89 GLU A C 1
ATOM 682 O O . GLU A 1 89 ? -5.446 -6.374 1.555 1.00 98.50 89 GLU A O 1
ATOM 687 N N . ALA A 1 90 ? -3.655 -5.224 0.840 1.00 98.12 90 ALA A N 1
ATOM 688 C CA . ALA A 1 90 ? -3.973 -3.999 1.575 1.00 98.12 90 ALA A CA 1
ATOM 689 C C . ALA A 1 90 ? -5.296 -3.375 1.093 1.00 98.12 90 ALA A C 1
ATOM 691 O O . ALA A 1 90 ? -6.165 -3.065 1.906 1.00 98.12 90 ALA A O 1
ATOM 692 N N . LEU A 1 91 ? -5.498 -3.276 -0.226 1.00 97.81 91 LEU A N 1
ATOM 693 C CA . LEU A 1 91 ? -6.728 -2.775 -0.851 1.00 97.81 91 LEU A CA 1
ATOM 694 C C . LEU A 1 91 ? -7.963 -3.615 -0.500 1.00 97.81 91 LEU A C 1
ATOM 696 O O . LEU A 1 91 ? -9.062 -3.073 -0.388 1.00 97.81 91 LEU A O 1
ATOM 700 N N . SER A 1 92 ? -7.806 -4.930 -0.325 1.00 97.38 92 SER A N 1
ATOM 701 C CA . SER A 1 92 ? -8.909 -5.815 0.078 1.00 97.38 92 SER A CA 1
ATOM 702 C C . SER A 1 92 ? -9.355 -5.617 1.532 1.00 97.38 92 SER A C 1
ATOM 704 O O . SER A 1 92 ? -10.485 -5.952 1.877 1.00 97.38 92 SER A O 1
ATOM 706 N N . LYS A 1 93 ? -8.469 -5.074 2.376 1.00 95.69 93 LYS A N 1
ATOM 707 C CA . LYS A 1 93 ? -8.673 -4.874 3.820 1.00 95.69 93 LYS A CA 1
ATOM 708 C C . LYS A 1 93 ? -8.987 -3.431 4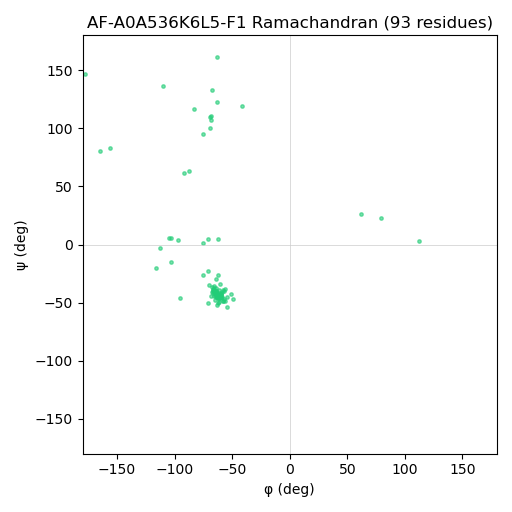.195 1.00 95.69 93 LYS A C 1
ATOM 710 O O . LYS A 1 93 ? -9.434 -3.171 5.308 1.00 95.69 93 LYS A O 1
ATOM 715 N N . LEU A 1 94 ? -8.745 -2.497 3.280 1.00 93.00 94 LEU A N 1
ATOM 716 C CA . LEU A 1 94 ? -9.076 -1.094 3.458 1.00 93.00 94 LEU A CA 1
ATOM 717 C C . LEU A 1 94 ? -10.594 -0.903 3.293 1.00 93.00 94 LEU A C 1
ATOM 719 O O . LEU A 1 94 ? -11.099 -0.788 2.174 1.00 93.00 94 LEU A O 1
ATOM 723 N N . SER A 1 95 ? -11.294 -0.906 4.430 1.00 83.50 95 SER A N 1
ATOM 724 C CA . SER A 1 95 ? -12.745 -0.718 4.592 1.00 83.50 95 SER A CA 1
ATOM 725 C C . SER A 1 95 ? -13.040 0.182 5.778 1.00 83.50 95 SER A C 1
ATOM 727 O O . SER A 1 95 ? -12.221 0.169 6.729 1.00 83.50 95 SER A O 1
#

Mean predicted aligned error: 6.84 Å

Sequence (95 aa):
MGVDVTGVKGPYPAQDLVAWGRSQLEIARSILDNPGGGLLFATQAIGQVKAALQERDEGRFAEVVEKLDRAEDRGIRREFDAARKLLDEALSKLS

Solvent-accessible surface area (backbone atoms only — not comparable to full-atom values): 5406 Å² total; per-residue (Å²): 136,82,82,83,82,78,73,76,89,61,103,62,70,95,82,45,66,56,64,51,39,47,54,41,49,56,51,22,58,75,29,42,85,41,81,95,54,24,41,60,55,19,43,50,39,50,51,53,40,40,51,55,40,50,76,71,42,40,82,83,35,44,70,41,41,55,29,48,54,52,18,45,56,28,43,76,73,66,39,50,72,63,15,40,52,30,46,52,54,26,57,75,65,65,119

Foldseek 3Di:
DDPPPPPDPDPDDPPCLLVQLLVLLVQLLVQLPPPDCSVVSSLVSLVSSLVSCCVPPCPLCVQLNVLSVVLNVCSVVVVSVSSSVSSVVSSVSRD

Nearest PDB structures (foldseek):
  4euk-assembly1_B  TM=8.210E-01  e=4.436E-01  Arabidopsis thaliana
  6rz7-assembly1_A  TM=6.679E-01  e=5.735E-01  Homo sapiens
  8pwn-assembly1_A  TM=6.669E-01  e=9.583E-01  Homo sapiens
  1wn0-assembly2_B  TM=7.074E-01  e=1.304E+00  Zea mays
  1wn0-assembly1_A  TM=6.461E-01  e=2.965E+00  Zea mays